Protein AF-A0A493TFN8-F1 (afdb_monomer)

Nearest PDB structures (foldseek):
  1h0z-assembly1_A  TM=8.469E-01  e=3.458E-03  Homo sapiens
  2sge-assembly1_I  TM=7.954E-01  e=2.907E-01  Meleagris gallopavo
  1uuc-assembly1_A  TM=5.465E-01  e=1.804E-01  Homo sapiens

InterPro domains:
  IPR002350 Kazal domain [PF00050]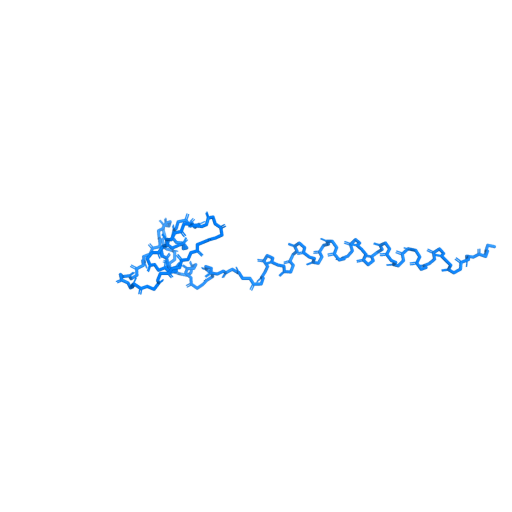 (45-74)
  IPR036058 Kazal domain superfamily [SSF100895] (30-73)

Radius of gyration: 21.89 Å; Cα contacts (8 Å, |Δi|>4): 46; chains: 1; bounding box: 43×47×49 Å

Solvent-accessible surface area (backbone atoms only — not comparable to full-atom values): 4700 Å² total; per-residue (Å²): 137,83,80,58,66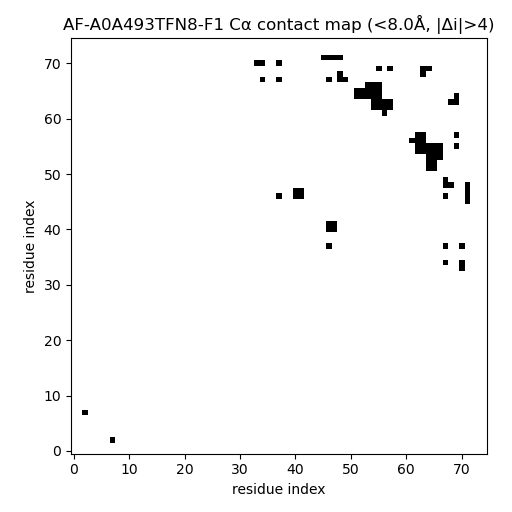,69,58,56,53,50,50,51,50,50,50,49,52,57,51,44,58,57,42,62,65,50,54,62,67,68,72,64,62,86,44,58,86,50,53,82,55,46,52,95,91,42,60,83,65,79,96,57,86,51,75,38,67,51,97,87,67,53,76,29,56,20,63,55,57,49,39,51,76,75,109

pLDDT: mean 74.97, std 15.13, range [42.91, 93.44]

Organism: Anas platyrhynchos platyrhynchos (NCBI:txid8840)

Mean predicted aligned error: 13.71 Å

Secondary structure (DSSP, 8-state):
----HHHHHHHHHHHHHHHHHHHHHHHHHHHT-TTHHHHTTEETTEE--------EE-TT--EESSHHHHHHHH-

Sequence (75 aa):
MKIEGASVVLALAFFCFFSACLCETTFLALLQDECREFRDLFKKGKLSCTRENDPVRDSSGKQHSNKCIMCAEKL

Structure (mmCIF, N/CA/C/O backbone):
data_AF-A0A493TFN8-F1
#
_entry.id   AF-A0A493TFN8-F1
#
loop_
_atom_site.group_PDB
_atom_site.id
_atom_site.type_symbol
_atom_site.label_atom_id
_atom_site.label_alt_id
_atom_site.label_comp_id
_atom_site.label_asym_id
_atom_site.label_entity_id
_atom_site.label_seq_id
_atom_site.pdbx_PDB_ins_code
_atom_site.Cartn_x
_atom_site.Cartn_y
_atom_site.Cartn_z
_atom_site.occupancy
_atom_site.B_iso_or_equiv
_atom_site.auth_seq_id
_atom_site.auth_comp_id
_atom_site.auth_asym_id
_atom_site.auth_atom_id
_atom_site.pdbx_PDB_model_num
ATOM 1 N N . MET A 1 1 ? 31.573 33.072 -34.448 1.00 49.53 1 MET A N 1
ATOM 2 C CA . MET A 1 1 ? 31.126 32.043 -33.486 1.00 49.53 1 MET A CA 1
ATOM 3 C C . MET A 1 1 ? 30.238 31.066 -34.242 1.00 49.53 1 MET A C 1
ATOM 5 O O . MET A 1 1 ? 29.068 31.353 -34.445 1.00 49.53 1 MET A O 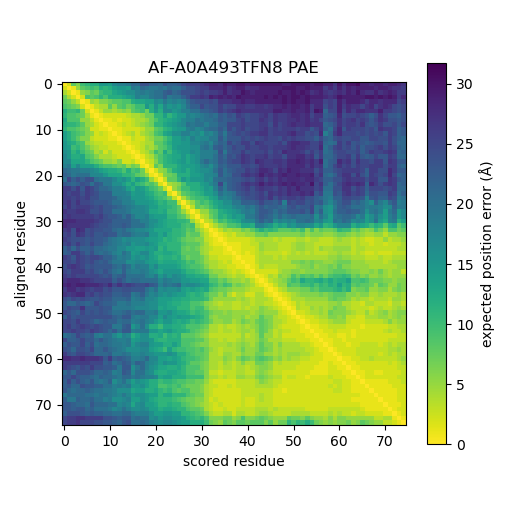1
ATOM 9 N N . LYS A 1 2 ? 30.820 29.995 -34.793 1.00 42.91 2 LYS A N 1
ATOM 10 C CA . LYS A 1 2 ? 30.071 28.940 -35.487 1.00 42.91 2 LYS A CA 1
ATOM 11 C C . LYS A 1 2 ? 29.800 27.864 -34.451 1.00 42.91 2 LYS A C 1
ATOM 13 O O . LYS A 1 2 ? 30.718 27.186 -34.007 1.00 42.91 2 LYS A O 1
ATOM 18 N N . ILE A 1 3 ? 28.568 27.837 -33.960 1.00 55.03 3 ILE A N 1
ATOM 19 C CA . ILE A 1 3 ? 28.099 26.767 -33.089 1.00 55.03 3 ILE A CA 1
ATOM 20 C C . ILE A 1 3 ? 27.940 25.567 -34.018 1.00 55.03 3 ILE A C 1
ATOM 22 O O . ILE A 1 3 ? 26.975 25.489 -34.772 1.00 55.03 3 ILE A O 1
ATOM 26 N N . GLU A 1 4 ? 28.943 24.694 -34.039 1.00 56.09 4 GLU A N 1
ATOM 27 C CA . GLU A 1 4 ? 28.867 23.426 -34.758 1.00 56.09 4 GLU A CA 1
ATOM 28 C C . GLU A 1 4 ? 27.654 22.661 -34.209 1.00 56.09 4 GLU A C 1
ATOM 30 O O . GLU A 1 4 ? 27.544 22.449 -32.997 1.00 56.09 4 GLU A O 1
ATOM 35 N N . GLY A 1 5 ? 26.715 22.284 -35.083 1.00 56.12 5 GLY A N 1
ATOM 36 C CA . GLY A 1 5 ? 25.428 21.684 -34.699 1.00 56.12 5 GLY A CA 1
ATOM 37 C C . GLY A 1 5 ? 25.554 20.439 -33.809 1.00 56.12 5 GLY A C 1
ATOM 38 O O . GLY A 1 5 ? 24.635 20.128 -33.056 1.00 56.12 5 GLY A O 1
ATOM 39 N N . ALA A 1 6 ? 26.724 19.793 -33.807 1.00 57.41 6 ALA A N 1
ATOM 40 C CA . ALA A 1 6 ? 27.083 18.712 -32.892 1.00 57.41 6 ALA A CA 1
ATOM 41 C C . ALA A 1 6 ? 26.960 19.101 -31.405 1.00 57.41 6 ALA A C 1
ATOM 43 O O . ALA A 1 6 ? 26.555 18.275 -30.593 1.00 57.41 6 ALA A O 1
ATOM 44 N N . SER A 1 7 ? 27.243 20.358 -31.049 1.00 59.66 7 SER A N 1
ATOM 45 C CA . SER A 1 7 ? 27.171 20.842 -29.663 1.00 59.66 7 SER A CA 1
ATOM 46 C C . SER A 1 7 ? 25.724 20.984 -29.171 1.00 59.66 7 SER A C 1
ATOM 48 O O . SER A 1 7 ? 25.417 20.674 -28.021 1.00 59.66 7 SER A O 1
ATOM 50 N N . VAL A 1 8 ? 24.803 21.371 -30.064 1.00 66.12 8 VAL A N 1
ATO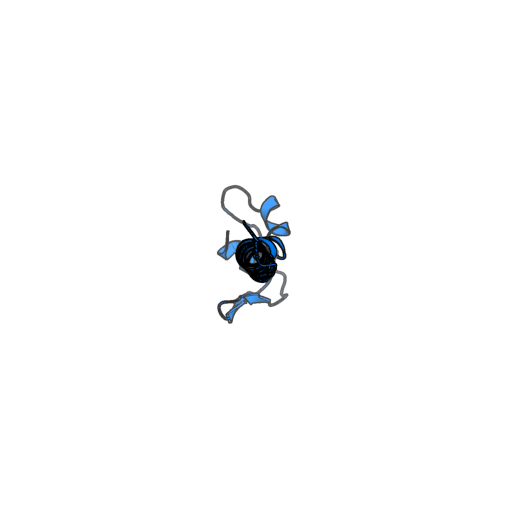M 51 C CA . VAL A 1 8 ? 23.364 21.476 -29.757 1.00 66.12 8 VAL A CA 1
ATOM 52 C C . VAL A 1 8 ? 22.740 20.091 -29.605 1.00 66.12 8 VAL A C 1
ATOM 54 O O . VAL A 1 8 ? 21.968 19.869 -28.678 1.00 66.12 8 VAL A O 1
ATOM 57 N N . VAL A 1 9 ? 23.114 19.139 -30.465 1.00 67.88 9 VAL A N 1
ATOM 58 C CA . VAL A 1 9 ? 22.637 17.750 -30.370 1.00 67.88 9 VAL A CA 1
ATOM 59 C C . VAL A 1 9 ? 23.126 17.090 -29.081 1.00 67.88 9 VAL A C 1
ATOM 61 O O . VAL A 1 9 ? 22.335 16.434 -28.406 1.00 67.88 9 VAL A O 1
ATOM 64 N N . LEU A 1 10 ? 24.388 17.316 -28.690 1.00 70.56 10 LEU A N 1
ATOM 65 C CA . LEU A 1 10 ? 24.913 16.823 -27.416 1.00 70.56 10 LEU A CA 1
ATOM 66 C C . LEU A 1 10 ? 24.148 17.433 -26.234 1.00 70.56 10 LEU A C 1
ATOM 68 O O . LEU A 1 10 ? 23.707 16.701 -25.355 1.00 70.56 10 LEU A O 1
ATOM 72 N N . ALA A 1 11 ? 23.939 18.753 -26.232 1.00 75.25 11 ALA A N 1
ATOM 73 C CA . ALA A 1 11 ? 23.216 19.443 -25.166 1.00 75.25 11 ALA A CA 1
ATOM 74 C C . ALA A 1 11 ? 21.760 18.964 -25.035 1.00 75.25 11 ALA A C 1
ATOM 76 O O . ALA A 1 11 ? 21.302 18.733 -23.918 1.00 75.25 11 ALA A O 1
ATOM 77 N N . LEU A 1 12 ? 21.057 18.757 -26.155 1.00 68.00 12 LEU A N 1
ATOM 78 C CA . LEU A 1 12 ? 19.699 18.204 -26.170 1.00 68.00 12 LEU A CA 1
ATOM 79 C C . LEU A 1 12 ? 19.672 16.752 -25.683 1.00 68.00 12 LEU A C 1
ATOM 81 O O . LEU A 1 12 ? 18.810 16.410 -24.882 1.00 68.00 12 LEU A O 1
ATOM 85 N N . ALA A 1 13 ? 20.633 15.917 -26.091 1.00 72.06 13 ALA A N 1
ATOM 86 C CA . ALA A 1 13 ? 20.746 14.546 -25.601 1.00 72.06 13 ALA A CA 1
ATOM 87 C C . ALA A 1 13 ? 21.001 14.513 -24.087 1.00 72.06 13 ALA A C 1
ATOM 89 O O . ALA A 1 13 ? 20.293 13.808 -23.376 1.00 72.06 13 ALA A O 1
ATOM 90 N N . PHE A 1 14 ? 21.933 15.322 -23.570 1.00 77.19 14 PHE A N 1
ATOM 91 C CA . PHE A 1 14 ? 22.157 15.463 -22.128 1.00 77.19 14 PHE A CA 1
ATOM 92 C C . PHE A 1 14 ? 20.892 15.938 -21.408 1.00 77.19 14 PHE A C 1
ATOM 94 O O . PHE A 1 14 ? 20.494 15.318 -20.428 1.00 77.19 14 PHE A O 1
ATOM 101 N N . PHE A 1 15 ? 20.207 16.970 -21.912 1.00 70.88 15 PHE A N 1
ATOM 102 C CA . PHE A 1 15 ? 18.933 17.430 -21.349 1.00 70.88 15 PHE A CA 1
ATOM 103 C C . PHE A 1 15 ? 17.865 16.334 -21.351 1.00 70.88 15 PHE A C 1
ATOM 105 O O . PHE A 1 15 ? 17.156 16.193 -20.359 1.00 70.88 15 PHE A O 1
ATOM 112 N N . CYS A 1 16 ? 17.769 15.534 -22.414 1.00 65.62 16 CYS A N 1
ATOM 113 C CA . CYS A 1 16 ? 16.861 14.394 -22.490 1.00 65.62 16 CYS A CA 1
ATOM 114 C C . CYS A 1 16 ? 17.255 13.275 -21.519 1.00 65.62 16 CYS A C 1
ATOM 116 O O . CYS A 1 16 ? 16.368 12.724 -20.887 1.00 65.62 16 CYS A O 1
ATOM 118 N N . PHE A 1 17 ? 18.544 12.979 -21.330 1.00 68.81 17 PHE A N 1
ATOM 119 C CA . PHE A 1 17 ? 19.025 12.007 -20.340 1.00 68.81 17 PHE A CA 1
ATOM 120 C C . PHE A 1 17 ? 18.776 12.477 -18.901 1.00 68.81 17 PHE A C 1
ATOM 122 O O . PHE A 1 17 ? 18.295 11.700 -18.084 1.00 68.81 17 PHE A O 1
ATOM 129 N N . PHE A 1 18 ? 19.028 13.751 -18.586 1.00 68.75 18 PHE A N 1
ATOM 130 C CA . PHE A 1 18 ? 18.742 14.331 -17.268 1.00 68.75 18 PHE A CA 1
ATOM 131 C C . PHE A 1 18 ? 17.234 14.463 -17.006 1.00 68.75 18 PHE A C 1
ATOM 133 O O . PHE A 1 18 ? 16.781 14.205 -15.892 1.00 68.75 18 PHE A O 1
ATOM 140 N N . SER A 1 19 ? 16.442 14.789 -18.033 1.00 63.88 19 SER A N 1
ATOM 141 C CA . SER A 1 19 ? 14.975 14.830 -17.946 1.00 63.88 19 SER A CA 1
ATOM 142 C C . SER A 1 19 ? 14.375 13.425 -17.843 1.00 63.88 19 SER A C 1
ATOM 144 O O . SER A 1 19 ? 13.444 13.225 -17.072 1.00 63.88 19 SER A O 1
ATOM 146 N N . ALA A 1 20 ? 14.936 12.436 -18.547 1.00 58.72 20 ALA A N 1
ATOM 147 C CA . ALA A 1 20 ? 14.570 11.026 -18.421 1.00 58.72 20 ALA A CA 1
ATOM 148 C C . ALA A 1 20 ? 14.953 10.462 -17.047 1.00 58.72 20 ALA A C 1
ATOM 150 O O . ALA A 1 20 ? 14.179 9.710 -16.477 1.00 58.72 20 ALA A O 1
ATOM 151 N N . CYS A 1 21 ? 16.072 10.890 -16.456 1.00 55.91 21 CYS A N 1
ATOM 152 C CA . CYS A 1 21 ? 16.488 10.479 -15.110 1.00 55.91 21 CYS A CA 1
ATOM 153 C C . CYS A 1 21 ? 15.524 10.990 -14.013 1.00 55.91 21 CYS A C 1
ATOM 155 O O . CYS A 1 21 ? 15.284 10.317 -13.009 1.00 55.91 21 CYS A O 1
ATOM 157 N N . LEU A 1 22 ? 14.895 12.152 -14.231 1.00 57.47 22 LEU A N 1
ATOM 158 C CA . LEU A 1 22 ? 13.811 12.664 -13.379 1.00 57.47 22 LEU A CA 1
ATOM 159 C C . LEU A 1 22 ? 12.430 12.095 -13.753 1.00 57.47 22 LEU A C 1
ATOM 161 O O . LEU A 1 22 ? 11.528 12.089 -12.917 1.00 57.47 22 LEU A O 1
ATOM 165 N N . CYS A 1 23 ? 12.253 11.598 -14.981 1.00 55.22 23 CYS A N 1
ATOM 166 C CA . CYS A 1 23 ? 11.021 10.960 -15.445 1.00 55.22 23 CYS A CA 1
ATOM 167 C C . CYS A 1 23 ? 10.930 9.493 -14.986 1.00 55.22 23 CYS A C 1
ATOM 169 O O . CYS A 1 23 ? 9.895 9.088 -14.472 1.00 55.22 23 CYS A O 1
ATOM 171 N N . GLU A 1 24 ? 12.014 8.715 -15.051 1.00 54.22 24 GLU A N 1
ATOM 172 C CA . GLU A 1 24 ? 12.034 7.310 -14.614 1.00 54.22 24 GLU A CA 1
ATOM 173 C C . GLU A 1 24 ? 11.874 7.155 -13.096 1.00 54.22 24 GLU A C 1
ATOM 175 O O . GLU A 1 24 ? 11.232 6.213 -12.634 1.00 54.22 24 GLU A O 1
ATOM 180 N N . THR A 1 25 ? 12.390 8.100 -12.305 1.00 51.25 25 THR A N 1
ATOM 181 C CA . THR A 1 25 ? 12.306 8.038 -10.835 1.00 51.25 25 THR A CA 1
ATOM 182 C C . THR A 1 25 ? 10.966 8.523 -10.273 1.00 51.25 25 THR A C 1
ATOM 184 O O . THR A 1 25 ? 10.563 8.078 -9.199 1.00 51.25 25 THR A O 1
ATOM 187 N N . THR A 1 26 ? 10.233 9.384 -10.990 1.00 51.44 26 THR A N 1
ATOM 188 C CA . THR A 1 26 ? 8.930 9.913 -10.537 1.00 51.44 26 THR A CA 1
ATOM 189 C C . THR A 1 26 ? 7.730 9.199 -11.163 1.00 51.44 26 THR A C 1
ATOM 191 O O . THR A 1 26 ? 6.717 9.007 -10.490 1.00 51.44 26 THR A O 1
ATOM 194 N N . PHE A 1 27 ? 7.834 8.741 -12.414 1.00 47.28 27 PHE A N 1
ATOM 195 C CA . PHE A 1 27 ? 6.734 8.076 -13.118 1.00 47.28 27 PHE A CA 1
ATOM 196 C C . PHE A 1 27 ? 6.429 6.682 -12.545 1.00 47.28 27 PHE A C 1
ATOM 198 O O . PHE A 1 27 ? 5.265 6.298 -12.449 1.00 47.28 27 PHE A O 1
ATOM 205 N N . LEU A 1 28 ? 7.444 5.954 -12.067 1.00 51.16 28 LEU A N 1
ATOM 206 C CA . LEU A 1 28 ? 7.275 4.614 -11.487 1.00 51.16 28 LEU A CA 1
ATOM 207 C C . LEU A 1 28 ? 6.742 4.646 -10.042 1.00 51.16 28 LEU A C 1
ATOM 209 O O . LEU A 1 28 ? 6.005 3.752 -9.638 1.00 51.16 28 LEU A O 1
ATOM 213 N N . ALA A 1 29 ? 7.035 5.711 -9.288 1.00 52.16 29 ALA A N 1
ATOM 214 C CA . ALA A 1 29 ? 6.509 5.914 -7.935 1.00 52.16 29 ALA A CA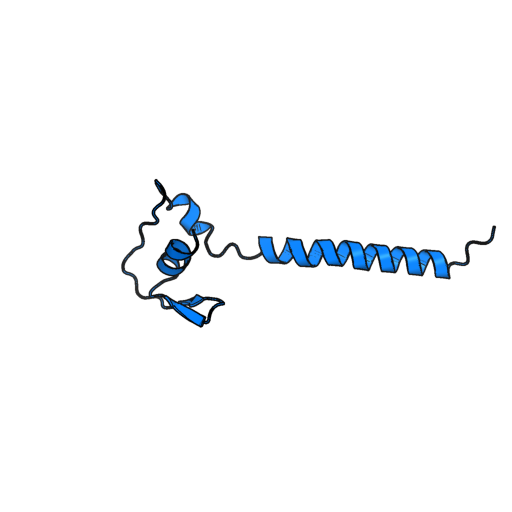 1
ATOM 215 C C . ALA A 1 29 ? 5.019 6.316 -7.918 1.00 52.16 29 ALA A C 1
ATOM 217 O O . ALA A 1 29 ? 4.323 6.058 -6.939 1.00 52.16 29 ALA A O 1
ATOM 218 N N . LEU A 1 30 ? 4.514 6.928 -8.997 1.00 48.38 30 LEU A N 1
ATOM 219 C CA . LEU A 1 30 ? 3.101 7.302 -9.136 1.00 48.38 30 LEU A CA 1
ATOM 220 C C . LEU A 1 30 ? 2.233 6.163 -9.710 1.00 48.38 30 LEU A C 1
ATOM 222 O O . LEU A 1 30 ? 1.022 6.145 -9.495 1.00 48.38 30 LEU A O 1
ATOM 226 N N . LEU A 1 31 ? 2.830 5.226 -10.456 1.00 52.25 31 LEU A N 1
ATOM 227 C CA . LEU A 1 31 ? 2.089 4.247 -11.259 1.00 52.25 31 LEU A CA 1
ATOM 228 C C . LEU A 1 31 ? 1.396 3.139 -10.462 1.00 52.25 31 LEU A C 1
ATOM 230 O O . LEU A 1 31 ? 0.438 2.562 -10.969 1.00 52.25 31 LEU A O 1
ATOM 234 N N . GLN A 1 32 ? 1.807 2.845 -9.230 1.00 57.75 32 GLN A N 1
ATOM 235 C CA . GLN A 1 32 ? 1.133 1.812 -8.445 1.00 57.75 32 GLN A CA 1
ATOM 236 C C . GLN A 1 32 ? 1.330 2.047 -6.949 1.00 57.75 32 GLN A C 1
ATOM 238 O O . GLN A 1 32 ? 2.008 1.294 -6.255 1.00 57.75 32 GLN A O 1
ATOM 243 N N . ASP A 1 33 ? 0.688 3.088 -6.415 1.00 73.50 33 ASP A N 1
ATOM 244 C CA . ASP A 1 33 ? 0.343 3.068 -4.993 1.00 73.50 33 ASP A CA 1
ATOM 245 C C . ASP A 1 33 ? -0.726 1.980 -4.796 1.00 73.50 33 ASP A C 1
ATOM 247 O O . ASP A 1 33 ? -1.935 2.234 -4.791 1.00 73.50 33 ASP A O 1
ATOM 251 N N . GLU A 1 34 ? -0.267 0.726 -4.725 1.00 77.81 34 GLU A N 1
ATOM 252 C CA . GLU A 1 34 ? -1.096 -0.472 -4.576 1.00 77.81 34 GLU A CA 1
ATOM 253 C C . GLU A 1 34 ? -1.974 -0.408 -3.322 1.00 77.81 34 GLU A C 1
ATOM 255 O O . GLU A 1 34 ? -2.953 -1.146 -3.228 1.00 77.81 34 GLU A O 1
ATOM 260 N N . CYS A 1 35 ? -1.642 0.492 -2.392 1.00 86.12 35 CYS A N 1
ATOM 261 C CA . CYS A 1 35 ? -2.320 0.683 -1.126 1.00 86.12 35 CYS A CA 1
ATOM 262 C C . CYS A 1 35 ? -3.224 1.920 -1.080 1.00 86.12 35 CYS A C 1
ATOM 264 O O . CYS A 1 35 ? -3.841 2.169 -0.041 1.00 86.12 35 CYS A O 1
ATOM 266 N N . ARG A 1 36 ? -3.385 2.667 -2.186 1.00 85.75 36 ARG A N 1
ATOM 267 C CA . ARG A 1 36 ? -4.212 3.890 -2.194 1.00 85.75 36 ARG A CA 1
ATOM 268 C C . ARG A 1 36 ? -5.657 3.630 -1.763 1.00 85.75 36 ARG A C 1
ATOM 270 O O . ARG A 1 36 ? -6.235 4.450 -1.064 1.00 85.75 36 ARG A O 1
ATOM 277 N N . GLU A 1 37 ? -6.218 2.486 -2.154 1.00 84.19 37 GLU A N 1
ATOM 278 C CA . GLU A 1 37 ? -7.599 2.089 -1.837 1.00 84.19 37 GLU A CA 1
ATOM 279 C C . GLU A 1 37 ? -7.805 1.811 -0.341 1.00 84.19 37 GLU A C 1
ATOM 281 O O . GLU A 1 37 ? -8.903 1.958 0.190 1.00 84.19 37 GLU A O 1
ATOM 286 N N . PHE A 1 38 ? -6.724 1.464 0.358 1.00 86.12 38 PHE A N 1
ATOM 287 C CA . PHE A 1 38 ? -6.727 1.194 1.789 1.00 86.12 38 PHE A CA 1
ATOM 288 C C . PHE A 1 38 ? -6.390 2.433 2.623 1.00 86.12 38 PHE A C 1
ATOM 290 O O . PHE A 1 38 ? -6.638 2.446 3.828 1.00 86.12 38 PHE A O 1
ATOM 297 N N . ARG A 1 39 ? -5.880 3.504 2.005 1.00 83.56 39 ARG A N 1
ATOM 298 C CA . ARG A 1 39 ? -5.511 4.743 2.700 1.00 83.56 39 ARG A CA 1
ATOM 299 C C . ARG A 1 39 ? -6.703 5.389 3.409 1.00 83.56 39 ARG A C 1
ATOM 301 O O . ARG A 1 39 ? -6.564 5.824 4.547 1.00 83.56 39 ARG A O 1
ATOM 308 N N . ASP A 1 40 ? -7.878 5.375 2.783 1.00 82.75 40 ASP A N 1
ATOM 309 C CA . ASP A 1 40 ? -9.115 5.917 3.367 1.00 82.75 40 ASP A CA 1
ATOM 310 C C . ASP A 1 40 ? -9.684 5.026 4.489 1.00 82.75 40 ASP A C 1
ATOM 312 O O . ASP A 1 40 ? -10.409 5.482 5.380 1.00 82.75 40 ASP A O 1
ATOM 316 N N . LEU A 1 41 ? -9.336 3.737 4.466 1.00 83.19 41 LEU A N 1
ATOM 317 C CA . LEU A 1 41 ? -9.685 2.762 5.500 1.00 83.19 41 LEU A CA 1
ATOM 318 C C . LEU A 1 41 ? -8.735 2.834 6.705 1.00 83.19 41 LEU A C 1
ATOM 320 O O . LEU A 1 41 ? -9.057 2.309 7.775 1.00 83.19 41 LEU A O 1
ATOM 324 N N . PHE A 1 42 ? -7.589 3.500 6.558 1.00 83.06 42 PHE A N 1
ATOM 325 C CA . PHE A 1 42 ? -6.600 3.680 7.608 1.00 83.06 42 PHE A CA 1
ATOM 326 C C . PHE A 1 42 ? -7.094 4.721 8.620 1.00 83.06 42 PHE A C 1
ATOM 328 O O . PHE A 1 42 ? -7.022 5.932 8.407 1.00 83.06 42 PHE A O 1
ATOM 335 N N . LYS A 1 43 ? -7.628 4.259 9.755 1.00 82.00 43 LYS A N 1
ATOM 336 C CA . LYS A 1 43 ? -8.177 5.133 10.801 1.00 82.00 43 LYS A CA 1
ATOM 337 C C . LYS A 1 43 ? -7.359 4.983 12.074 1.00 82.00 43 LYS A C 1
ATOM 339 O O . LYS A 1 43 ? -7.184 3.882 12.582 1.00 82.00 43 LYS A O 1
ATOM 344 N N . LYS A 1 44 ? -6.897 6.111 12.629 1.00 76.69 44 LYS A N 1
ATOM 345 C CA . LYS A 1 44 ? -6.170 6.170 13.915 1.00 76.69 44 LYS A CA 1
ATOM 346 C C . LYS A 1 44 ? -4.904 5.293 13.966 1.00 76.69 44 LYS A C 1
ATOM 348 O O . LYS A 1 44 ? -4.603 4.719 15.006 1.00 76.69 44 LYS A O 1
ATOM 353 N N . GLY A 1 45 ? -4.178 5.179 12.853 1.00 76.62 45 GLY A N 1
ATOM 354 C CA . GLY A 1 45 ? -2.941 4.390 12.800 1.00 76.62 45 GLY A CA 1
ATOM 355 C C . GLY A 1 45 ? -3.155 2.882 12.660 1.00 76.62 45 GLY A C 1
ATOM 356 O O . GLY A 1 45 ? -2.238 2.117 12.938 1.00 76.62 45 GLY A O 1
ATOM 357 N N . LYS A 1 46 ? -4.364 2.434 12.295 1.00 78.62 46 LYS A N 1
ATOM 358 C CA . LYS A 1 46 ? -4.646 1.015 12.073 1.00 78.62 46 LYS A CA 1
ATOM 359 C C . LYS A 1 46 ? -5.544 0.815 10.855 1.00 78.62 46 LYS A C 1
ATOM 361 O O . LYS A 1 46 ? -6.569 1.486 10.712 1.00 78.62 46 LYS A O 1
ATOM 366 N N . LEU A 1 47 ? -5.180 -0.147 10.009 1.00 83.31 47 LEU A N 1
ATOM 367 C CA . LEU A 1 47 ? -6.025 -0.632 8.922 1.00 83.31 47 LEU A CA 1
ATOM 368 C C . LEU A 1 47 ? -6.889 -1.797 9.420 1.00 83.31 47 LEU A C 1
ATOM 370 O O . LEU A 1 47 ? -6.380 -2.728 10.044 1.00 83.31 47 LEU A O 1
ATOM 374 N N . SER A 1 48 ? -8.195 -1.756 9.155 1.00 85.56 48 SER A N 1
ATOM 375 C CA . SER A 1 48 ? -9.095 -2.878 9.444 1.00 85.56 48 SER A CA 1
ATOM 376 C C . SER A 1 48 ? -9.363 -3.659 8.163 1.00 85.56 48 SER A C 1
ATOM 378 O O . SER A 1 48 ? -10.075 -3.175 7.288 1.00 85.56 48 SER A O 1
ATOM 380 N N . CYS A 1 49 ? -8.814 -4.868 8.070 1.00 87.81 49 CYS A N 1
ATOM 381 C CA . CYS A 1 49 ? -8.971 -5.746 6.913 1.00 87.81 49 CYS A CA 1
ATOM 382 C C . CYS A 1 49 ? -10.047 -6.805 7.139 1.00 87.81 49 CYS A C 1
ATOM 384 O O . CYS A 1 49 ? -10.236 -7.297 8.253 1.00 87.81 49 CYS A O 1
ATOM 386 N N . THR A 1 50 ? -10.735 -7.188 6.067 1.00 88.19 50 THR A N 1
ATOM 387 C CA . THR A 1 50 ? -11.607 -8.364 6.061 1.00 88.19 50 THR A CA 1
ATOM 388 C C . THR A 1 50 ? -10.767 -9.643 6.112 1.00 88.19 50 THR A C 1
ATOM 390 O O . THR A 1 50 ? -9.594 -9.669 5.729 1.00 88.19 50 THR A O 1
ATOM 393 N N . ARG A 1 51 ? -11.372 -10.738 6.585 1.00 88.44 51 ARG A N 1
ATOM 394 C CA . ARG A 1 51 ? -10.746 -12.070 6.617 1.00 88.44 51 ARG A CA 1
ATOM 395 C C . ARG A 1 51 ? -10.955 -12.815 5.293 1.00 88.44 51 ARG A C 1
ATOM 397 O O . ARG A 1 51 ? -11.378 -13.968 5.278 1.00 88.44 51 ARG A O 1
ATOM 404 N N . GLU A 1 52 ? -10.732 -12.118 4.189 1.00 90.12 52 GLU A N 1
ATOM 405 C CA . GLU A 1 52 ? -10.756 -12.702 2.851 1.00 90.12 52 GLU A CA 1
ATOM 406 C C . GLU A 1 52 ? -9.409 -13.364 2.543 1.00 90.12 52 GLU A C 1
ATOM 408 O O . GLU A 1 52 ? -8.368 -12.897 3.014 1.00 90.12 52 GLU A O 1
ATOM 413 N N . ASN A 1 53 ? -9.442 -14.460 1.782 1.00 90.56 53 ASN A N 1
ATOM 414 C CA . ASN A 1 53 ? -8.259 -15.209 1.369 1.00 90.56 53 ASN A CA 1
ATOM 415 C C . ASN A 1 53 ? -8.019 -14.975 -0.125 1.00 90.56 53 ASN A C 1
ATOM 417 O O . ASN A 1 53 ? -8.533 -15.720 -0.956 1.00 90.56 53 ASN A O 1
ATOM 421 N N . ASP A 1 54 ? -7.231 -13.952 -0.434 1.00 92.62 54 ASP A N 1
ATOM 422 C CA . ASP A 1 54 ? -6.767 -13.620 -1.783 1.00 92.62 54 ASP A CA 1
ATOM 423 C C . ASP A 1 54 ? -5.242 -13.425 -1.733 1.00 92.62 54 ASP A C 1
ATOM 425 O O . ASP A 1 54 ? -4.755 -12.308 -1.550 1.00 92.62 54 ASP A O 1
ATOM 429 N N . PRO A 1 55 ? -4.464 -14.520 -1.728 1.00 93.12 55 PRO A N 1
ATOM 430 C CA . PRO A 1 55 ? -3.069 -14.479 -1.325 1.00 93.12 55 PRO A CA 1
ATOM 431 C C . PRO A 1 55 ? -2.211 -13.666 -2.298 1.00 93.12 55 PRO A C 1
ATOM 433 O O . PRO A 1 55 ? -2.071 -14.015 -3.469 1.00 93.12 55 PRO A O 1
ATOM 436 N N . VAL A 1 56 ? -1.542 -12.637 -1.778 1.00 93.44 56 VAL A N 1
ATOM 437 C CA . VAL A 1 56 ? -0.620 -11.787 -2.544 1.00 93.44 56 VAL A CA 1
ATOM 438 C C . VAL A 1 56 ? 0.811 -11.958 -2.053 1.00 93.44 56 VAL A C 1
ATOM 440 O O . VAL A 1 56 ? 1.051 -12.277 -0.887 1.00 93.44 56 VAL A O 1
ATOM 443 N N . ARG A 1 57 ? 1.785 -11.745 -2.938 1.00 92.75 57 ARG A N 1
ATOM 444 C CA . ARG A 1 57 ? 3.210 -11.755 -2.594 1.00 92.75 57 ARG A CA 1
ATOM 445 C C . ARG A 1 57 ? 3.777 -10.356 -2.791 1.00 92.75 57 ARG A C 1
ATOM 447 O O . ARG A 1 57 ? 3.596 -9.779 -3.857 1.00 92.75 57 ARG A O 1
ATOM 454 N N . ASP A 1 58 ? 4.435 -9.821 -1.768 1.00 86.94 58 ASP A N 1
ATOM 455 C CA . ASP A 1 58 ? 5.082 -8.513 -1.865 1.00 86.94 58 ASP A CA 1
ATOM 456 C C . ASP A 1 58 ? 6.422 -8.580 -2.619 1.00 86.94 58 ASP A C 1
ATOM 458 O O . ASP A 1 58 ? 6.938 -9.652 -2.946 1.00 86.94 58 ASP A O 1
ATOM 462 N N . SER A 1 59 ? 7.012 -7.413 -2.877 1.00 86.50 59 SER A N 1
ATOM 463 C CA . SER A 1 59 ? 8.330 -7.277 -3.508 1.00 86.50 59 SER A CA 1
ATOM 464 C C . SER A 1 59 ? 9.472 -7.900 -2.695 1.00 86.50 59 SER A C 1
ATOM 466 O O . SER A 1 59 ? 10.527 -8.192 -3.250 1.00 86.50 59 SER A O 1
ATOM 468 N N . SER A 1 60 ? 9.276 -8.110 -1.391 1.00 89.25 60 SER A N 1
ATOM 469 C CA . SER A 1 60 ? 10.219 -8.808 -0.508 1.00 89.25 60 SER A CA 1
ATOM 470 C C . SER A 1 60 ? 10.060 -10.333 -0.573 1.00 89.25 60 SER A C 1
ATOM 472 O O . SER A 1 60 ? 10.850 -11.065 0.020 1.00 89.25 60 SER A O 1
ATOM 474 N N . GLY A 1 61 ? 9.055 -10.829 -1.299 1.00 90.94 61 GLY A N 1
ATOM 475 C CA . GLY A 1 61 ? 8.750 -12.244 -1.436 1.00 90.94 61 GLY A CA 1
ATOM 476 C C . GLY A 1 61 ? 7.927 -12.826 -0.285 1.00 90.94 61 GLY A C 1
ATOM 477 O O . GLY A 1 61 ? 7.689 -14.038 -0.300 1.00 90.94 61 GLY A O 1
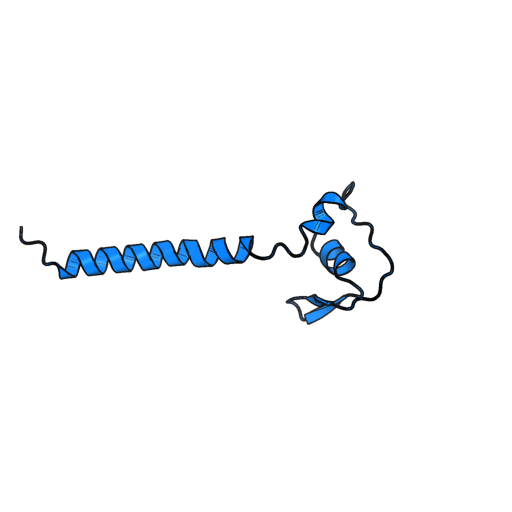ATOM 478 N N . LYS A 1 62 ? 7.465 -12.021 0.680 1.00 91.56 62 LYS A N 1
ATOM 479 C CA . LYS A 1 62 ? 6.580 -12.471 1.762 1.00 91.56 62 LYS A CA 1
ATOM 480 C C . LYS A 1 62 ? 5.158 -12.626 1.224 1.00 91.56 62 LYS A C 1
ATOM 482 O O . LYS A 1 62 ? 4.658 -11.792 0.470 1.00 91.56 62 LYS A O 1
ATOM 487 N N . GLN A 1 63 ? 4.517 -13.733 1.593 1.00 92.94 63 GLN A N 1
ATOM 488 C CA . GLN A 1 63 ? 3.130 -14.010 1.237 1.00 92.94 63 GLN A CA 1
ATOM 489 C C . GLN A 1 63 ? 2.198 -13.460 2.317 1.00 92.94 63 GLN A C 1
ATOM 491 O O . GLN A 1 63 ? 2.406 -13.695 3.508 1.00 92.94 63 GLN A O 1
ATOM 496 N N . HIS A 1 64 ? 1.161 -12.756 1.883 1.00 92.00 64 HIS A N 1
ATOM 497 C CA . HIS A 1 64 ? 0.122 -12.168 2.719 1.00 92.00 64 HIS A CA 1
ATOM 498 C C . HIS A 1 64 ? -1.213 -12.817 2.380 1.00 92.00 64 HIS A C 1
ATOM 500 O O . HIS A 1 64 ? -1.452 -13.176 1.229 1.00 92.00 64 HIS A O 1
ATOM 506 N N . SER A 1 65 ? -2.096 -12.968 3.368 1.00 92.88 65 SER A N 1
ATOM 507 C CA . SER A 1 65 ? -3.401 -13.616 3.167 1.00 92.88 65 SER A CA 1
ATOM 508 C C . SER A 1 65 ? -4.326 -12.831 2.238 1.00 92.88 65 SER A C 1
ATOM 510 O O . SER A 1 65 ? -5.167 -13.432 1.578 1.00 92.88 65 SER A O 1
ATOM 512 N N . ASN A 1 66 ? -4.184 -11.503 2.208 1.00 92.25 66 ASN A N 1
ATOM 513 C CA . ASN A 1 66 ? -4.829 -10.620 1.246 1.00 92.25 66 ASN A CA 1
ATOM 514 C C . ASN A 1 66 ? -4.054 -9.309 1.067 1.00 92.25 66 ASN A C 1
ATOM 516 O O . ASN A 1 66 ? -3.165 -8.974 1.858 1.00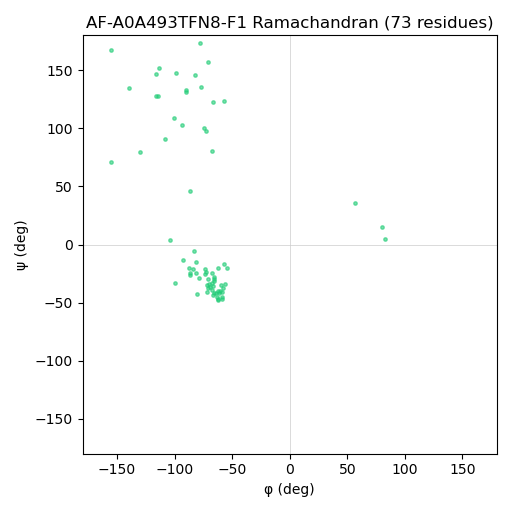 92.25 66 ASN A O 1
ATOM 520 N N . LYS A 1 67 ? -4.418 -8.556 0.026 1.00 90.81 67 LYS A N 1
ATOM 521 C CA . LYS A 1 67 ? -3.815 -7.258 -0.300 1.00 90.81 67 LYS A CA 1
ATOM 522 C C . LYS A 1 67 ? -3.964 -6.223 0.817 1.00 90.81 67 LYS A C 1
ATOM 524 O O . LYS A 1 67 ? -3.039 -5.452 1.057 1.00 90.81 67 LYS A O 1
ATOM 529 N N . CYS A 1 68 ? -5.079 -6.249 1.548 1.00 91.25 68 CYS A N 1
ATOM 530 C CA . CYS A 1 68 ? -5.287 -5.353 2.682 1.00 91.25 68 CYS A CA 1
ATOM 531 C C .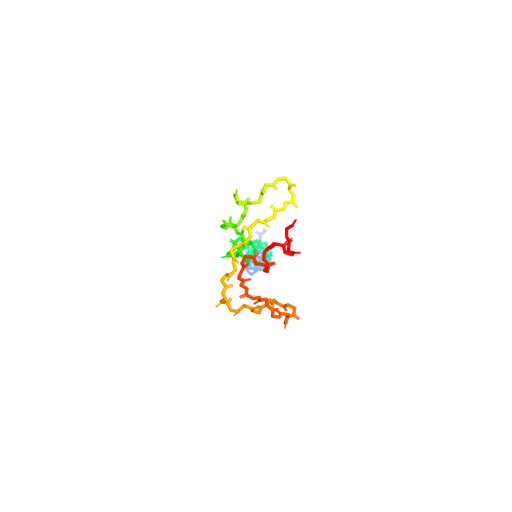 CYS A 1 68 ? -4.255 -5.602 3.792 1.00 91.25 68 CYS A C 1
ATOM 533 O O . CYS A 1 68 ? -3.662 -4.650 4.284 1.00 91.25 68 CYS A O 1
ATOM 535 N N . ILE A 1 69 ? -3.989 -6.863 4.153 1.00 91.31 69 ILE A N 1
ATOM 536 C CA . ILE A 1 69 ? -2.986 -7.226 5.169 1.00 91.31 69 ILE A CA 1
ATOM 537 C C . ILE A 1 69 ? -1.585 -6.786 4.731 1.00 91.31 69 ILE A C 1
ATOM 539 O O . ILE A 1 69 ? -0.849 -6.228 5.538 1.00 91.31 69 ILE A O 1
ATOM 543 N N . MET A 1 70 ? -1.252 -6.944 3.447 1.00 91.44 70 MET A N 1
ATOM 544 C CA . MET A 1 70 ? 0.009 -6.436 2.892 1.00 91.44 70 MET A CA 1
ATOM 545 C C . MET A 1 70 ? 0.134 -4.914 3.073 1.00 91.44 70 MET A C 1
ATOM 547 O O . MET A 1 70 ? 1.160 -4.421 3.539 1.00 91.44 70 MET A O 1
ATOM 551 N N . CYS A 1 71 ? -0.932 -4.167 2.778 1.00 89.94 71 CYS A N 1
ATOM 552 C CA . CYS A 1 71 ? -0.962 -2.716 2.961 1.00 89.94 71 CYS A CA 1
ATOM 553 C C . CYS A 1 71 ? -1.011 -2.281 4.433 1.00 89.94 71 CYS A C 1
ATOM 555 O O . CYS A 1 71 ? -0.469 -1.232 4.764 1.00 89.94 71 CYS A O 1
ATOM 557 N N . ALA A 1 72 ? -1.605 -3.082 5.321 1.00 88.44 72 ALA A N 1
ATOM 558 C CA . ALA A 1 72 ? -1.630 -2.833 6.762 1.00 88.44 72 ALA A CA 1
ATOM 559 C C . ALA A 1 72 ? -0.238 -2.908 7.402 1.00 88.44 72 ALA A C 1
ATOM 561 O O . ALA A 1 72 ? -0.019 -2.291 8.436 1.00 88.44 72 ALA A O 1
ATOM 562 N N . GLU A 1 73 ? 0.676 -3.691 6.823 1.00 84.81 73 GLU A N 1
ATOM 563 C CA . GLU A 1 73 ? 2.062 -3.795 7.287 1.00 84.81 73 GLU A CA 1
ATOM 564 C C . GLU A 1 73 ? 2.990 -2.736 6.663 1.00 84.81 73 GLU A C 1
ATOM 566 O O . GLU A 1 73 ? 4.059 -2.468 7.210 1.00 84.81 73 GLU A O 1
ATOM 571 N N . LYS A 1 74 ? 2.602 -2.144 5.522 1.00 76.25 74 LYS A N 1
ATOM 572 C CA . LYS A 1 74 ? 3.355 -1.079 4.830 1.00 76.25 74 LYS A CA 1
ATOM 573 C C . LYS A 1 74 ? 3.043 0.341 5.331 1.00 76.25 74 LYS A C 1
ATOM 575 O O . LYS A 1 74 ? 3.885 1.216 5.130 1.00 76.25 74 LYS A O 1
ATOM 580 N N . LEU A 1 75 ? 1.849 0.578 5.888 1.00 72.06 75 LEU A N 1
ATOM 581 C CA . LEU A 1 75 ? 1.332 1.885 6.345 1.00 72.06 75 LEU A CA 1
ATOM 582 C C . LEU A 1 75 ? 1.433 2.046 7.866 1.00 72.06 75 LEU A C 1
ATOM 584 O O . LEU A 1 75 ? 1.753 3.174 8.305 1.00 72.06 75 LEU A O 1
#

Foldseek 3Di:
DDPDVVVVVVVVVVVVVVVVVVCVVPVVVPPPPVCPVQPVCCDPLAHDDDQ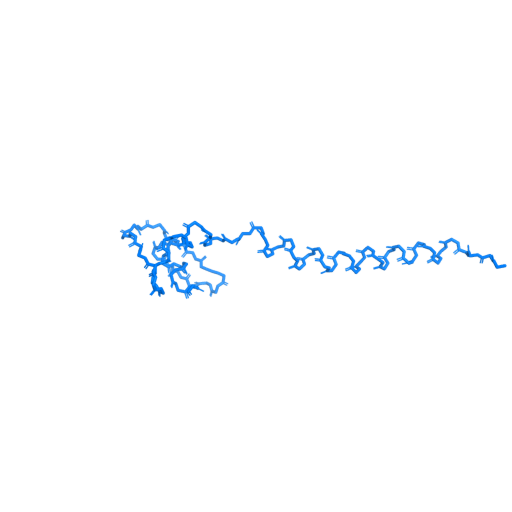AQDWDADPVRDIDRDSSRVSRVVD